Protein AF-A0A3D4NIV3-F1 (afdb_monomer)

Foldseek 3Di:
DPPCVFPQLVVCVVVVHDNPDDGGQDDPDVCRQVVQVVVQVVCCVVVVDVDDDGGDDDDPD

Structure (mmCIF, N/CA/C/O backbone):
data_AF-A0A3D4NIV3-F1
#
_entry.id   AF-A0A3D4NIV3-F1
#
loop_
_atom_site.group_PDB
_atom_site.id
_atom_site.type_symbol
_atom_site.label_atom_id
_atom_site.label_alt_id
_atom_site.label_comp_id
_atom_site.label_asym_id
_atom_site.label_entity_id
_atom_site.label_seq_id
_atom_site.pdbx_PDB_ins_code
_atom_site.Cartn_x
_atom_site.Cartn_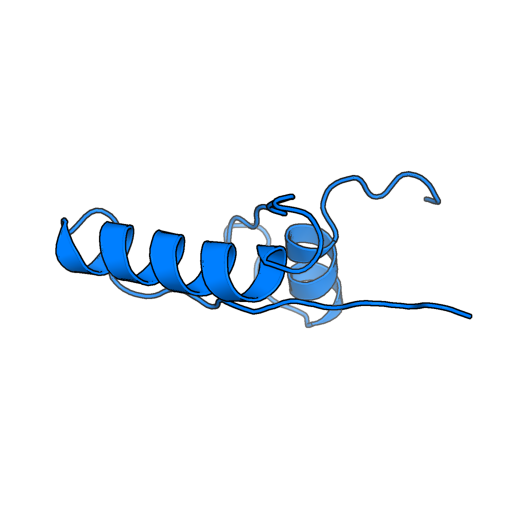y
_atom_site.Cartn_z
_atom_site.occupancy
_atom_site.B_iso_or_equiv
_atom_site.auth_seq_id
_atom_site.auth_comp_id
_atom_site.auth_asym_id
_atom_site.auth_atom_id
_atom_site.pdbx_PDB_model_num
ATOM 1 N N . GLY A 1 1 ? -0.635 6.347 -22.730 1.00 48.94 1 GLY A N 1
ATOM 2 C CA . GLY A 1 1 ? -0.732 5.299 -21.689 1.00 48.94 1 GLY A CA 1
ATOM 3 C C . GLY A 1 1 ? 0.601 5.046 -21.003 1.00 48.94 1 GLY A C 1
ATOM 4 O O . GLY A 1 1 ? 0.675 4.154 -20.172 1.00 48.94 1 GLY A O 1
ATOM 5 N N . GLU A 1 2 ? 1.629 5.831 -21.334 1.00 44.38 2 GLU A N 1
ATOM 6 C CA . GLU A 1 2 ? 3.008 5.697 -20.853 1.00 44.38 2 GLU A CA 1
ATOM 7 C C . GLU A 1 2 ? 3.386 6.593 -19.656 1.00 44.38 2 GLU A C 1
ATOM 9 O O . GLU A 1 2 ? 4.462 6.422 -19.105 1.00 44.38 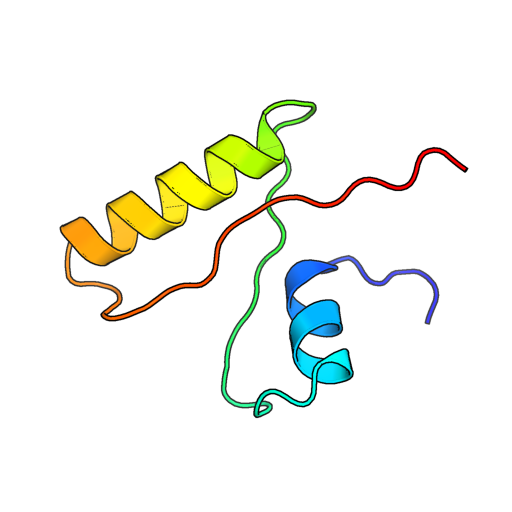2 GLU A O 1
ATOM 14 N N . ASP A 1 3 ? 2.511 7.498 -19.199 1.00 55.47 3 ASP A N 1
ATOM 15 C CA . ASP A 1 3 ? 2.724 8.298 -17.977 1.00 55.47 3 ASP A CA 1
ATOM 16 C C . ASP A 1 3 ? 1.725 7.882 -16.889 1.00 55.47 3 ASP A C 1
ATOM 18 O O . ASP A 1 3 ? 0.921 8.672 -16.388 1.00 55.47 3 ASP A O 1
ATOM 22 N N . ASN A 1 4 ? 1.697 6.585 -16.567 1.00 61.59 4 ASN A N 1
ATOM 23 C CA . ASN A 1 4 ? 0.926 6.111 -15.429 1.00 61.59 4 ASN A CA 1
ATOM 24 C C . ASN A 1 4 ? 1.647 6.473 -14.124 1.00 61.59 4 ASN A C 1
ATOM 26 O O . ASN A 1 4 ? 2.297 5.637 -13.495 1.00 61.59 4 ASN A O 1
ATOM 30 N N . ARG A 1 5 ? 1.490 7.727 -13.696 1.00 76.44 5 ARG A N 1
ATOM 31 C CA . ARG A 1 5 ? 2.079 8.255 -12.453 1.00 76.44 5 ARG A CA 1
ATOM 32 C C . ARG A 1 5 ? 1.625 7.515 -11.194 1.00 76.44 5 ARG A C 1
ATOM 34 O O . ARG A 1 5 ? 2.198 7.723 -10.130 1.00 76.44 5 ARG A O 1
ATOM 41 N N . ASN A 1 6 ? 0.600 6.665 -11.296 1.00 93.00 6 ASN A N 1
ATOM 42 C CA . ASN A 1 6 ? 0.085 5.883 -10.187 1.00 93.00 6 ASN A CA 1
ATOM 43 C C . ASN A 1 6 ? 0.039 4.382 -10.524 1.00 93.00 6 ASN A C 1
ATOM 45 O O . ASN A 1 6 ? -1.015 3.815 -10.832 1.00 93.00 6 ASN A O 1
ATOM 49 N N . VAL A 1 7 ? 1.202 3.728 -10.453 1.00 94.25 7 VAL A N 1
ATOM 50 C CA . VAL A 1 7 ? 1.342 2.278 -10.661 1.00 94.25 7 VAL A CA 1
ATOM 51 C C . VAL A 1 7 ? 0.437 1.470 -9.735 1.00 94.25 7 VAL A C 1
ATOM 53 O O . VAL A 1 7 ? -0.194 0.522 -10.197 1.00 94.25 7 VAL A O 1
ATOM 56 N N . ALA A 1 8 ? 0.270 1.896 -8.479 1.00 96.06 8 ALA A N 1
ATOM 57 C CA . ALA A 1 8 ? -0.634 1.239 -7.541 1.00 96.06 8 ALA A CA 1
ATOM 58 C C . ALA A 1 8 ? -2.078 1.226 -8.067 1.00 96.06 8 ALA A C 1
ATOM 60 O O . ALA A 1 8 ? -2.700 0.169 -8.122 1.00 96.06 8 ALA A O 1
ATOM 61 N N . ARG A 1 9 ? -2.607 2.369 -8.528 1.00 95.81 9 ARG A N 1
ATOM 62 C CA . ARG A 1 9 ? -3.991 2.442 -9.024 1.00 95.81 9 ARG A CA 1
ATOM 63 C C . ARG A 1 9 ? -4.220 1.579 -10.263 1.00 95.81 9 ARG A C 1
ATOM 65 O O . ARG A 1 9 ? -5.231 0.879 -10.325 1.00 95.81 9 ARG A O 1
ATOM 72 N N . MET A 1 10 ? -3.309 1.622 -11.232 1.00 95.19 10 MET A N 1
ATOM 73 C CA . MET A 1 10 ? -3.480 0.840 -12.460 1.00 95.19 10 MET A CA 1
ATOM 74 C C . MET A 1 10 ? -3.280 -0.652 -12.234 1.00 95.19 10 MET A C 1
ATOM 76 O O . MET A 1 10 ? -3.990 -1.435 -12.854 1.00 95.19 10 MET A O 1
ATOM 80 N N . ALA A 1 11 ? -2.382 -1.054 -11.330 1.00 94.62 11 ALA A N 1
ATOM 81 C CA . ALA A 1 11 ? -2.225 -2.458 -10.965 1.00 94.62 11 ALA A CA 1
ATOM 82 C C . ALA A 1 11 ? -3.544 -3.043 -10.437 1.00 94.62 11 ALA A C 1
ATOM 84 O O . ALA A 1 11 ? -3.940 -4.122 -10.868 1.00 94.62 11 ALA A O 1
ATOM 85 N N . LEU A 1 12 ? -4.271 -2.308 -9.584 1.00 95.62 12 LEU A N 1
ATOM 86 C CA . LEU A 1 12 ? -5.574 -2.756 -9.077 1.00 95.62 12 LEU A CA 1
ATOM 87 C C . LEU A 1 12 ? -6.622 -2.879 -10.198 1.00 95.62 12 LEU A C 1
ATOM 89 O O . LEU A 1 12 ? -7.337 -3.876 -10.244 1.00 95.62 12 LEU A O 1
ATOM 93 N N . LEU A 1 13 ? -6.688 -1.912 -11.125 1.00 95.56 13 LEU A N 1
ATOM 94 C CA . LEU A 1 13 ? -7.602 -1.988 -12.278 1.00 95.56 13 LEU A CA 1
ATOM 95 C C . LEU A 1 13 ? -7.307 -3.193 -13.169 1.00 95.56 13 LEU A C 1
ATOM 97 O O . LEU A 1 13 ? -8.218 -3.926 -13.540 1.00 95.56 13 LEU A O 1
ATOM 101 N N . LEU A 1 14 ? -6.033 -3.406 -13.499 1.00 95.62 14 LEU A N 1
ATOM 102 C CA . LEU A 1 14 ? -5.602 -4.524 -14.339 1.00 95.62 14 LEU A CA 1
ATOM 103 C C . LEU A 1 14 ? -5.802 -5.876 -13.641 1.00 95.62 14 LEU A C 1
ATOM 105 O O . LEU A 1 14 ? -6.054 -6.872 -14.312 1.00 95.62 14 LEU A O 1
ATOM 109 N N . ALA A 1 15 ? -5.750 -5.905 -12.308 1.00 96.38 15 ALA A N 1
ATOM 110 C CA . ALA A 1 15 ? -6.091 -7.068 -11.493 1.00 96.38 15 ALA A CA 1
ATOM 111 C C . ALA A 1 15 ? -7.612 -7.299 -11.347 1.00 96.38 15 ALA A C 1
ATOM 113 O O . ALA A 1 15 ? -8.019 -8.258 -10.694 1.00 96.38 15 ALA A O 1
ATOM 114 N N . GLY A 1 16 ? -8.456 -6.449 -11.944 1.00 97.38 16 GLY A N 1
ATOM 115 C CA . GLY A 1 16 ? -9.913 -6.602 -11.944 1.00 97.38 16 GLY A CA 1
ATOM 116 C C . GLY A 1 16 ? -10.609 -6.114 -10.673 1.00 97.38 16 GLY A C 1
ATOM 117 O O . GLY A 1 16 ? -11.764 -6.470 -10.440 1.00 97.38 16 GLY A O 1
ATOM 118 N N . LEU A 1 17 ? -9.939 -5.311 -9.840 1.00 97.50 17 LEU A N 1
ATOM 119 C CA . LEU A 1 17 ? -10.585 -4.722 -8.669 1.00 97.50 17 LEU A CA 1
ATOM 120 C C . LEU A 1 17 ? -11.564 -3.604 -9.081 1.00 97.50 17 LEU A C 1
ATOM 122 O O . LEU A 1 17 ? -11.308 -2.894 -10.059 1.00 97.50 17 LEU A O 1
ATOM 126 N N . PRO A 1 18 ? -12.656 -3.398 -8.315 1.00 97.81 18 PRO A N 1
ATOM 127 C CA . PRO A 1 18 ? -13.624 -2.335 -8.569 1.00 97.81 18 PRO A CA 1
ATOM 128 C C . PRO A 1 18 ? -12.996 -0.943 -8.687 1.00 97.81 18 PRO A C 1
ATOM 130 O O . PRO A 1 18 ? -12.040 -0.600 -7.988 1.00 97.81 18 PRO A O 1
ATOM 133 N N . GLU A 1 19 ? -13.590 -0.092 -9.524 1.00 96.06 19 GLU A N 1
ATOM 134 C CA . GLU A 1 19 ? -13.123 1.284 -9.720 1.00 96.06 19 GLU A CA 1
ATOM 135 C C . GLU A 1 19 ? -13.256 2.173 -8.476 1.00 96.06 19 GLU A C 1
ATOM 137 O O . GLU A 1 19 ? -12.532 3.161 -8.348 1.00 96.06 19 GLU A O 1
ATOM 142 N N . SER A 1 20 ? -14.147 1.785 -7.560 1.00 97.06 20 SER A N 1
ATOM 143 C CA . SER A 1 20 ? -14.363 2.430 -6.269 1.00 97.06 20 SER A CA 1
ATOM 144 C C . SER A 1 20 ? -13.203 2.235 -5.293 1.00 97.06 20 SER A C 1
ATOM 146 O O . SER A 1 20 ? -13.123 2.970 -4.312 1.00 97.06 20 SER A O 1
ATOM 148 N N . ILE A 1 21 ? -12.299 1.277 -5.540 1.00 97.19 21 ILE A N 1
ATOM 149 C CA . ILE A 1 21 ? -11.131 1.049 -4.687 1.00 97.19 21 ILE A CA 1
ATOM 150 C C . ILE A 1 21 ? -10.031 2.056 -5.062 1.00 97.19 21 ILE A C 1
ATOM 152 O O . ILE A 1 21 ? -9.517 2.019 -6.189 1.00 97.19 21 ILE A O 1
ATOM 156 N N . PRO A 1 22 ? -9.642 2.961 -4.142 1.00 95.94 22 PRO A N 1
ATOM 157 C CA . PRO A 1 22 ? -8.579 3.919 -4.402 1.00 95.94 22 PRO A CA 1
ATOM 158 C C . PRO A 1 22 ? -7.208 3.228 -4.423 1.00 95.94 22 PRO A C 1
ATOM 160 O O . PRO A 1 22 ? -7.012 2.150 -3.869 1.00 95.94 22 PRO A O 1
ATOM 163 N N . GLY A 1 23 ? -6.224 3.880 -5.039 1.00 95.94 23 GLY A N 1
ATOM 164 C CA . GLY A 1 23 ? -4.830 3.444 -5.009 1.00 95.94 23 GLY A CA 1
ATOM 165 C C . GLY A 1 23 ? -3.902 4.645 -5.110 1.00 95.94 23 GLY A C 1
ATOM 166 O O . GLY A 1 23 ? -4.217 5.608 -5.810 1.00 95.94 23 GLY A O 1
ATOM 167 N N . VAL A 1 24 ? -2.768 4.602 -4.417 1.00 96.25 24 VAL A N 1
ATOM 168 C CA . VAL A 1 24 ? -1.767 5.675 -4.410 1.00 96.25 24 VAL A CA 1
ATOM 169 C C . VAL A 1 24 ? -0.369 5.084 -4.506 1.00 96.25 24 VAL A C 1
ATOM 171 O O . VAL A 1 24 ? -0.064 4.073 -3.880 1.00 96.25 24 VAL A O 1
ATOM 174 N N . THR A 1 25 ? 0.480 5.714 -5.310 1.00 96.12 25 THR A N 1
ATOM 175 C CA . THR A 1 25 ? 1.898 5.367 -5.414 1.00 96.12 25 THR A CA 1
ATOM 176 C C . THR A 1 25 ? 2.689 6.306 -4.518 1.00 96.12 25 THR A C 1
ATOM 178 O O . THR A 1 25 ? 2.552 7.523 -4.631 1.00 96.12 25 THR A O 1
ATOM 181 N N . LEU A 1 26 ? 3.505 5.743 -3.629 1.00 95.44 26 LEU A N 1
ATOM 182 C CA . LEU A 1 26 ? 4.414 6.499 -2.773 1.00 95.44 26 LEU A CA 1
ATOM 183 C C . LEU A 1 26 ? 5.829 6.430 -3.343 1.00 95.44 26 LEU A C 1
ATOM 185 O O . LEU A 1 26 ? 6.241 5.391 -3.856 1.00 95.44 26 LEU A O 1
ATOM 189 N N . ASN A 1 27 ? 6.571 7.530 -3.226 1.00 94.00 27 ASN A N 1
ATOM 190 C CA . ASN A 1 27 ? 7.977 7.588 -3.605 1.00 94.00 27 ASN A CA 1
ATOM 191 C C . ASN A 1 27 ? 8.822 8.060 -2.420 1.00 94.00 27 ASN A C 1
ATOM 193 O O . ASN A 1 27 ? 8.839 9.242 -2.076 1.00 94.00 27 ASN A O 1
ATOM 197 N N . ARG A 1 28 ? 9.552 7.113 -1.834 1.00 95.88 28 ARG A N 1
ATOM 198 C CA . ARG A 1 28 ? 10.611 7.325 -0.847 1.00 95.88 28 ARG A CA 1
ATOM 199 C C . ARG A 1 28 ? 11.881 6.588 -1.277 1.00 95.88 28 ARG A C 1
ATOM 201 O O . ARG A 1 28 ? 12.503 5.883 -0.482 1.00 95.88 28 ARG A O 1
ATOM 208 N N . LEU A 1 29 ? 12.260 6.726 -2.550 1.00 95.31 29 LEU A N 1
ATOM 209 C CA . LEU A 1 29 ? 13.435 6.056 -3.123 1.00 95.31 29 LEU A CA 1
ATOM 210 C C . LEU A 1 29 ? 13.371 4.532 -2.876 1.00 95.31 29 LEU A C 1
ATOM 212 O O . LEU A 1 29 ? 12.296 3.935 -2.951 1.00 95.31 29 LEU A O 1
ATOM 216 N N . CYS A 1 30 ? 14.489 3.897 -2.519 1.00 96.38 30 CYS A N 1
ATOM 217 C CA . CYS A 1 30 ? 14.552 2.471 -2.180 1.00 96.38 30 CYS A CA 1
ATOM 218 C C . CYS A 1 30 ? 13.632 2.061 -1.013 1.00 96.38 30 CYS A C 1
ATOM 220 O O . CYS A 1 30 ? 13.273 0.892 -0.893 1.00 96.38 30 CYS A O 1
ATOM 222 N N . ALA A 1 31 ? 13.208 3.004 -0.167 1.00 97.50 31 ALA A N 1
ATOM 223 C CA . ALA A 1 31 ? 12.327 2.731 0.962 1.00 97.50 31 ALA A CA 1
ATOM 224 C C . ALA A 1 31 ? 10.829 2.765 0.601 1.00 97.50 31 ALA A C 1
ATOM 226 O O . ALA A 1 31 ? 10.001 2.535 1.479 1.00 97.50 31 ALA A O 1
ATOM 227 N N . SER A 1 32 ? 10.457 3.026 -0.660 1.00 97.31 32 SER A N 1
ATOM 228 C CA . SER A 1 32 ? 9.054 3.223 -1.076 1.00 97.31 32 SER A CA 1
ATOM 229 C C . SER A 1 32 ? 8.129 2.066 -0.688 1.00 97.31 32 SER A C 1
ATOM 231 O O . SER A 1 32 ? 7.036 2.302 -0.178 1.00 97.31 32 SER A O 1
ATOM 233 N N . GLY A 1 33 ? 8.570 0.814 -0.862 1.00 97.00 33 GLY A N 1
ATOM 234 C CA . GLY A 1 33 ? 7.760 -0.354 -0.496 1.00 97.00 33 GLY A CA 1
ATOM 235 C C . GLY A 1 33 ? 7.486 -0.441 1.009 1.00 97.00 33 GLY A C 1
ATOM 236 O O . GLY A 1 33 ? 6.361 -0.712 1.425 1.00 97.00 33 GLY A O 1
ATOM 237 N N . MET A 1 34 ? 8.491 -0.144 1.840 1.00 98.25 34 MET A N 1
ATOM 238 C CA . MET A 1 34 ? 8.328 -0.122 3.297 1.00 98.25 34 ME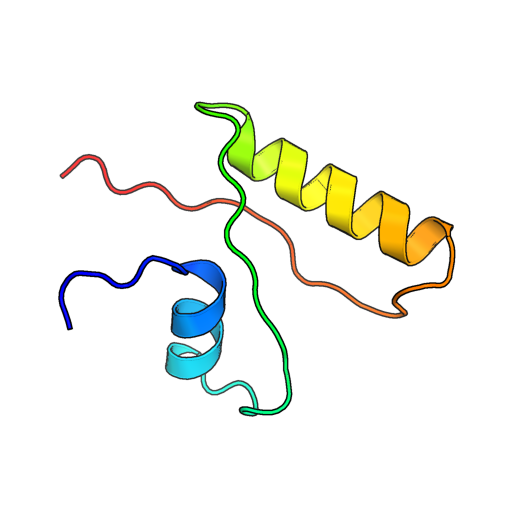T A CA 1
ATOM 239 C C . MET A 1 34 ? 7.505 1.087 3.758 1.00 98.25 34 MET A C 1
ATOM 241 O O . MET A 1 34 ? 6.720 0.967 4.697 1.00 98.25 34 MET A O 1
ATOM 245 N N . ASP A 1 35 ? 7.630 2.229 3.081 1.00 98.31 35 ASP A N 1
ATOM 246 C CA . ASP A 1 35 ? 6.813 3.414 3.355 1.00 98.31 35 ASP A CA 1
ATOM 247 C C . ASP A 1 35 ? 5.325 3.160 3.068 1.00 98.31 35 ASP A C 1
ATOM 249 O O . ASP A 1 35 ? 4.465 3.564 3.852 1.00 98.31 35 ASP A O 1
ATOM 253 N N . ALA A 1 36 ? 5.013 2.413 2.001 1.00 98.38 36 ALA A N 1
ATOM 254 C CA . ALA A 1 36 ? 3.648 1.982 1.695 1.00 98.38 36 ALA A CA 1
ATOM 255 C C . ALA A 1 36 ? 3.060 1.110 2.811 1.00 98.38 36 ALA A C 1
ATOM 257 O O . ALA A 1 36 ? 1.942 1.358 3.263 1.00 98.38 36 ALA A O 1
ATOM 258 N N . ILE A 1 37 ? 3.833 0.139 3.308 1.00 98.44 37 ILE A N 1
ATOM 259 C CA . ILE A 1 37 ? 3.422 -0.717 4.431 1.00 98.44 37 ILE A CA 1
ATOM 260 C C . ILE A 1 37 ? 3.210 0.118 5.700 1.00 98.44 37 ILE A C 1
ATOM 262 O O . ILE A 1 37 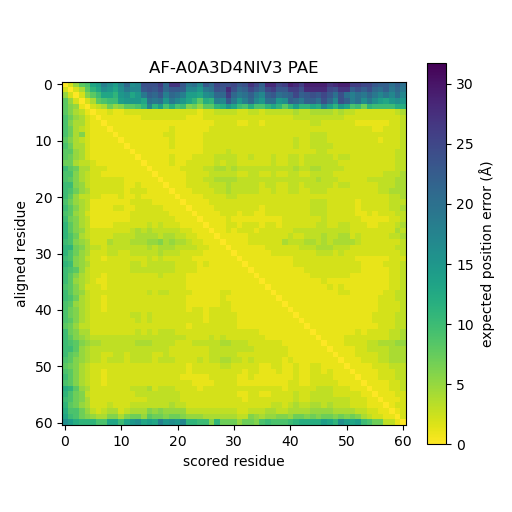? 2.180 -0.013 6.359 1.00 98.44 37 ILE A O 1
ATOM 266 N N . GLY A 1 38 ? 4.150 1.008 6.033 1.00 98.44 38 GLY A N 1
ATOM 267 C CA . GLY A 1 38 ? 4.047 1.875 7.209 1.00 98.44 38 GLY A CA 1
ATOM 268 C C . GLY A 1 38 ? 2.854 2.833 7.151 1.00 98.44 38 GLY A C 1
ATOM 269 O O . GLY A 1 38 ? 2.185 3.042 8.163 1.00 98.44 38 GLY A O 1
ATOM 270 N N . THR A 1 39 ? 2.557 3.379 5.970 1.00 98.44 39 THR A N 1
ATOM 271 C CA . THR A 1 39 ? 1.393 4.245 5.731 1.00 98.44 39 THR A CA 1
ATOM 272 C C . THR A 1 39 ? 0.087 3.475 5.920 1.00 98.44 39 THR A C 1
ATOM 274 O O . THR A 1 39 ? -0.772 3.923 6.677 1.00 98.44 39 THR A O 1
ATOM 277 N N . ALA A 1 40 ? -0.041 2.290 5.310 1.00 98.38 40 ALA A N 1
ATOM 278 C CA . ALA A 1 40 ? -1.220 1.439 5.468 1.00 98.38 40 ALA A CA 1
ATOM 279 C C . ALA A 1 40 ? -1.429 1.006 6.927 1.00 98.38 40 ALA A C 1
ATOM 281 O O . ALA A 1 40 ? -2.537 1.106 7.448 1.00 98.38 40 ALA A O 1
ATOM 282 N N . PHE A 1 41 ? -0.356 0.599 7.615 1.00 98.44 41 PHE A N 1
ATOM 283 C CA . PHE A 1 41 ? -0.416 0.256 9.036 1.00 98.44 41 PHE A CA 1
ATOM 284 C C . PHE A 1 41 ? -0.929 1.423 9.881 1.00 98.44 41 PHE A C 1
ATOM 286 O O . PHE A 1 41 ? -1.818 1.233 10.705 1.00 98.44 41 PHE A O 1
ATOM 293 N N . ARG A 1 42 ? -0.389 2.632 9.676 1.00 98.56 42 ARG A N 1
ATOM 294 C CA . ARG A 1 42 ? -0.797 3.822 10.436 1.00 98.56 42 ARG A CA 1
ATOM 295 C C . ARG A 1 42 ? -2.265 4.162 10.220 1.00 98.56 42 ARG A C 1
ATOM 297 O O . ARG A 1 42 ? -2.933 4.439 11.205 1.00 98.56 42 ARG A O 1
ATOM 304 N N . ALA A 1 43 ? -2.749 4.101 8.981 1.00 98.38 43 ALA A N 1
ATOM 305 C CA . ALA A 1 43 ? -4.146 4.382 8.667 1.00 98.38 43 ALA A CA 1
ATOM 306 C C . ALA A 1 43 ? -5.111 3.348 9.266 1.00 98.38 43 ALA A C 1
ATOM 308 O O . ALA A 1 43 ? -6.186 3.702 9.744 1.00 98.38 43 ALA A O 1
ATOM 309 N N . ILE A 1 44 ? -4.722 2.069 9.286 1.00 98.50 44 ILE A N 1
ATOM 310 C CA . ILE A 1 44 ? -5.511 1.034 9.965 1.00 98.50 44 ILE A CA 1
ATOM 311 C C . ILE A 1 44 ? -5.482 1.254 11.482 1.00 98.50 44 ILE A C 1
ATOM 313 O O . ILE A 1 44 ? -6.520 1.233 12.138 1.00 98.50 44 ILE A O 1
ATOM 317 N N . ALA A 1 45 ? -4.305 1.523 12.051 1.00 98.44 45 ALA A N 1
ATOM 318 C CA . ALA A 1 45 ? -4.142 1.750 13.485 1.00 98.44 45 ALA A CA 1
ATOM 319 C C . ALA A 1 45 ? -4.853 3.023 13.984 1.00 98.44 45 ALA A C 1
ATOM 321 O O . ALA A 1 45 ? -5.290 3.052 15.134 1.00 98.44 45 ALA A O 1
ATOM 322 N N . SER A 1 46 ? -4.979 4.062 13.148 1.00 98.50 46 SER A N 1
ATOM 323 C CA . SER A 1 46 ? -5.736 5.284 13.456 1.00 98.50 46 SER A CA 1
ATOM 324 C C . SER A 1 46 ? -7.248 5.136 13.252 1.00 98.50 46 SER A C 1
ATOM 326 O O . SER A 1 46 ? -7.994 6.038 13.631 1.00 98.50 46 SER A O 1
ATOM 328 N N . GLY A 1 47 ? -7.712 4.012 12.693 1.00 98.12 47 GLY A N 1
ATOM 329 C CA . GLY A 1 47 ? -9.122 3.778 12.375 1.00 98.12 47 GLY A CA 1
ATOM 330 C C . GLY A 1 47 ? -9.609 4.500 11.114 1.00 98.12 47 GLY A C 1
ATOM 331 O O . GLY A 1 47 ? -10.813 4.579 10.891 1.00 98.12 47 GLY A O 1
ATOM 332 N N . GLU A 1 48 ? -8.702 5.029 10.287 1.00 98.25 48 GLU A N 1
ATOM 333 C CA . GLU A 1 48 ? -9.035 5.672 9.006 1.00 98.25 48 GLU A CA 1
ATOM 334 C C . GLU A 1 48 ? -9.342 4.656 7.895 1.00 98.25 48 GLU A C 1
ATOM 336 O O . GLU A 1 48 ? -10.033 4.980 6.930 1.00 98.25 48 GLU A O 1
ATOM 341 N N . MET A 1 49 ? -8.824 3.430 8.011 1.00 97.88 49 MET A N 1
ATOM 342 C CA . MET A 1 49 ? -9.070 2.335 7.072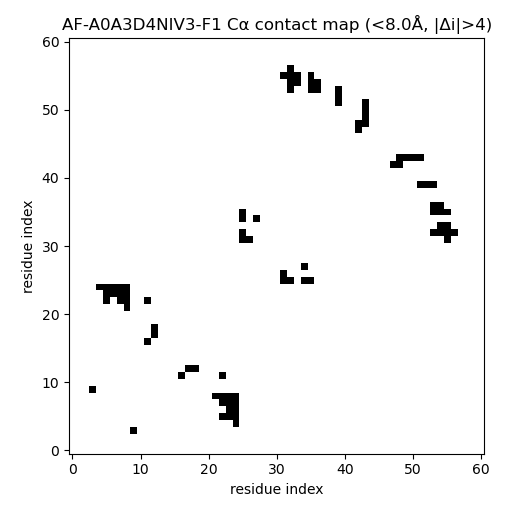 1.00 97.88 49 MET A CA 1
ATOM 343 C C . MET A 1 49 ? -9.307 1.028 7.828 1.00 97.88 49 MET A C 1
ATOM 345 O O . MET A 1 49 ? -8.659 0.757 8.832 1.00 97.88 49 MET A O 1
ATOM 349 N N . GLU A 1 50 ? -10.183 0.171 7.311 1.00 97.88 50 GLU A N 1
ATOM 350 C CA . GLU A 1 50 ? -10.413 -1.166 7.882 1.00 97.88 50 GLU A CA 1
ATOM 351 C C . GLU A 1 50 ? -9.525 -2.235 7.229 1.00 97.88 50 GLU A C 1
ATOM 353 O O . GLU A 1 50 ? -9.139 -3.217 7.862 1.00 97.88 50 GLU A O 1
ATOM 358 N N . LEU A 1 51 ? -9.185 -2.041 5.952 1.00 97.19 51 LEU A N 1
ATOM 359 C CA . LEU A 1 51 ? -8.386 -2.962 5.153 1.00 97.19 51 LEU A CA 1
ATOM 360 C C . LEU A 1 51 ? -7.589 -2.183 4.104 1.00 97.19 51 LEU A C 1
ATOM 362 O O . LEU A 1 51 ? -8.120 -1.287 3.449 1.00 97.19 51 LEU A O 1
ATOM 366 N N . ALA A 1 52 ? -6.330 -2.566 3.905 1.00 97.44 52 ALA A N 1
ATOM 367 C CA . ALA A 1 52 ? -5.470 -1.999 2.875 1.00 97.44 52 ALA A CA 1
ATOM 368 C C . ALA A 1 52 ? -4.549 -3.068 2.270 1.00 97.44 52 ALA A C 1
ATOM 370 O O . ALA A 1 52 ? -4.147 -4.015 2.946 1.00 97.44 52 ALA A O 1
ATOM 371 N N . ILE A 1 53 ? -4.185 -2.881 0.999 1.00 97.19 53 ILE A N 1
ATOM 372 C CA . ILE A 1 53 ? -3.135 -3.640 0.308 1.00 97.19 53 ILE A CA 1
ATOM 373 C C . ILE A 1 53 ? -1.929 -2.710 0.164 1.00 97.19 53 ILE A C 1
ATOM 375 O O . ILE A 1 53 ? -2.068 -1.602 -0.353 1.00 97.19 53 ILE A O 1
ATOM 379 N N . ALA A 1 54 ? -0.752 -3.148 0.608 1.00 97.88 54 ALA A N 1
ATOM 380 C CA . ALA A 1 54 ? 0.473 -2.354 0.561 1.00 97.88 54 ALA A CA 1
ATOM 381 C C . ALA A 1 54 ? 1.664 -3.180 0.066 1.00 97.88 54 ALA A C 1
ATOM 383 O O . ALA A 1 54 ? 1.761 -4.375 0.342 1.00 97.88 54 ALA A O 1
ATOM 384 N N . GLY A 1 55 ? 2.578 -2.532 -0.655 1.00 96.62 55 GLY A N 1
ATOM 385 C CA . GLY A 1 55 ? 3.768 -3.162 -1.216 1.00 96.62 55 GLY A CA 1
ATOM 386 C C . GLY A 1 55 ? 4.549 -2.212 -2.120 1.00 96.62 55 GLY A C 1
ATOM 387 O O . GLY A 1 55 ? 4.285 -1.011 -2.157 1.00 96.62 55 GLY A O 1
ATOM 388 N N . GLY A 1 56 ? 5.513 -2.761 -2.855 1.00 95.62 56 GLY A N 1
ATOM 389 C CA . GLY A 1 56 ? 6.302 -2.033 -3.844 1.00 95.62 56 GLY A CA 1
ATOM 390 C C . GLY A 1 56 ? 6.565 -2.895 -5.073 1.00 95.62 56 GLY A C 1
ATOM 391 O O . GLY A 1 56 ? 6.573 -4.121 -4.988 1.00 95.62 56 GLY A O 1
ATOM 392 N N . VAL A 1 57 ?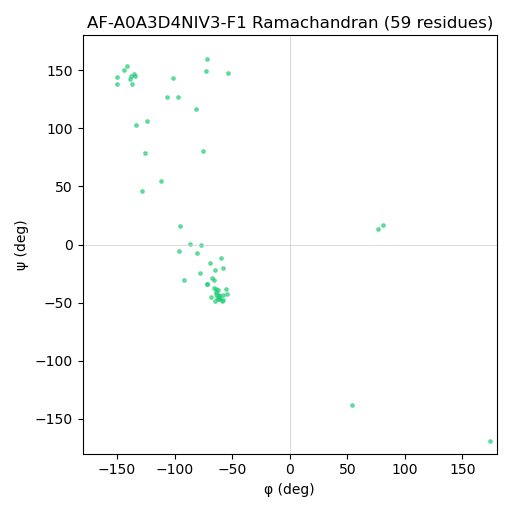 6.769 -2.240 -6.210 1.00 94.12 57 VAL A N 1
ATOM 393 C CA . VAL A 1 57 ? 7.153 -2.867 -7.476 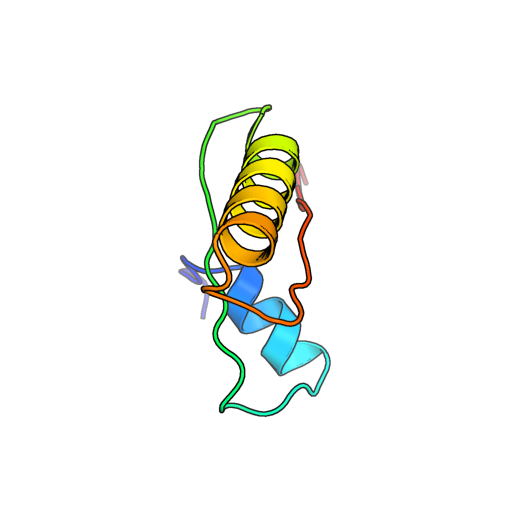1.00 94.12 57 VAL A CA 1
ATOM 394 C C . VAL A 1 57 ? 8.276 -2.051 -8.098 1.00 94.12 57 VAL A C 1
ATOM 396 O O . VAL A 1 57 ? 8.296 -0.827 -7.977 1.00 94.12 57 VAL A O 1
ATOM 399 N N . GLU A 1 58 ? 9.201 -2.734 -8.758 1.00 93.44 58 GLU A N 1
ATOM 400 C CA . GLU A 1 58 ? 10.312 -2.132 -9.482 1.00 93.44 58 GLU A CA 1
ATOM 401 C C . GLU A 1 58 ? 10.512 -2.887 -10.801 1.00 93.44 58 GLU A C 1
A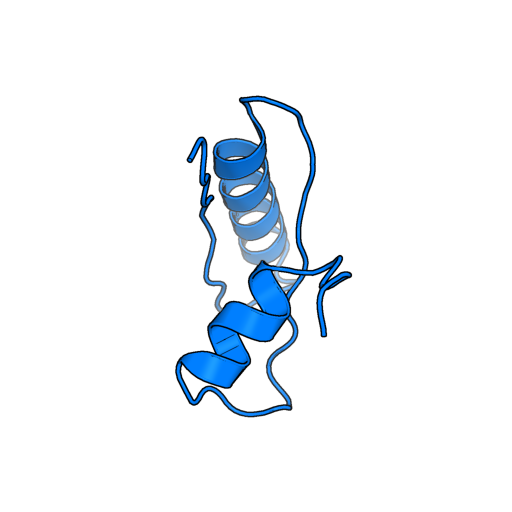TOM 403 O O . GLU A 1 58 ? 10.354 -4.107 -10.858 1.00 93.44 58 GLU A O 1
ATOM 408 N N . SER A 1 59 ? 10.839 -2.154 -11.863 1.00 91.19 59 SER A N 1
ATOM 409 C CA . SER A 1 59 ? 11.195 -2.703 -13.170 1.00 91.19 59 SER A CA 1
ATOM 410 C C . SER A 1 59 ? 12.455 -1.993 -13.650 1.00 91.19 59 SER A C 1
ATOM 412 O O . SER A 1 59 ? 12.380 -0.849 -14.087 1.00 91.19 59 SER A O 1
ATOM 414 N N . MET A 1 60 ? 13.603 -2.664 -13.542 1.00 89.81 60 MET A N 1
ATOM 415 C CA . MET A 1 60 ? 14.928 -2.131 -13.912 1.00 89.81 60 MET A CA 1
ATOM 416 C C . MET A 1 60 ? 15.366 -2.523 -15.334 1.00 89.81 60 MET A C 1
ATOM 418 O O . MET A 1 60 ? 16.557 -2.490 -15.635 1.00 89.81 60 MET A O 1
ATOM 422 N N . SER A 1 61 ? 14.418 -2.985 -16.155 1.00 72.31 61 SER A N 1
ATOM 423 C CA . SER A 1 61 ? 14.642 -3.480 -17.520 1.00 72.31 61 SER A CA 1
ATOM 424 C C . SER A 1 61 ? 15.288 -2.458 -18.448 1.00 72.31 61 SER A C 1
ATOM 426 O O . SER A 1 61 ? 14.976 -1.255 -18.315 1.00 72.31 61 SER A O 1
#

Solvent-accessible surface area (backbone atoms only — not comparable to full-atom values): 3962 Å² total; per-residue (Å²): 135,86,80,65,83,36,57,45,35,51,52,42,51,76,71,68,48,62,87,87,61,83,58,72,59,69,87,52,74,97,48,18,30,59,49,33,40,53,50,46,51,49,36,39,76,71,66,78,36,95,78,81,89,65,57,68,87,87,84,90,125

Mean predicted aligned error: 3.67 Å

Radius of gyration: 12.35 Å; Cα contacts (8 Å, |Δi|>4): 45; chains: 1; bounding box: 29×15×35 Å

Sequence (61 aa):
GEDNRNVARMALLLAGLPESIPGVTLNRLCASGMDAIGTAFRAIASGEMELAIAGGVESMS

Secondary structure (DSSP, 8-state):
----S-HHHHHHHHTT--TTS------BTBTHHHHHHHHHHHHHHTTS-S-----------

Nearest PDB structures (foldseek):
  5cbq-assembly2_E-2  TM=9.774E-01  e=3.328E-02  Mycolicibacterium smegmatis MC2 155
  5cbq-assembly2_F-2  TM=9.363E-01  e=5.457E-02  Mycolicibacterium smegmatis MC2 155
  5cbq-assembly1_C  TM=9.355E-01  e=8.340E-02  Mycolicibacterium smegmatis MC2 155
  4ubw-assembly1_A  TM=8.9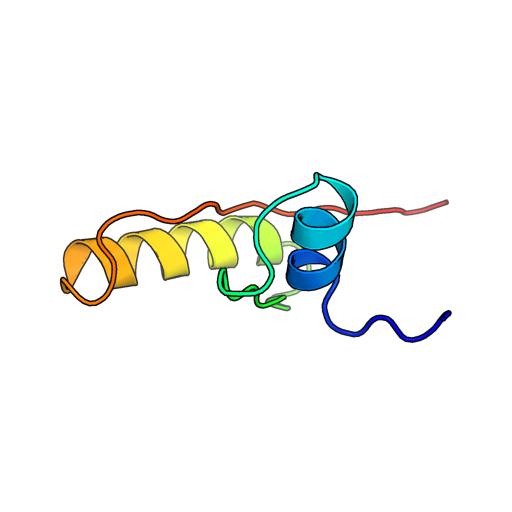63E-01  e=2.889E-02  Mycobacterium tuberculosis H37Rv
  7yfe-assembly1_5  TM=3.512E-01  e=5.026E+00  Mammalian orthoreovirus 3

pLDDT: mean 92.94, std 11.66, range [44.38, 98.56]